Protein AF-A0A7S3NUQ8-F1 (afdb_monomer_lite)

pLDDT: mean 83.96, std 8.14, range [44.94, 92.38]

Structure (mmCIF, N/CA/C/O backbone):
data_AF-A0A7S3NUQ8-F1
#
_entry.id   AF-A0A7S3NUQ8-F1
#
loop_
_atom_site.group_PDB
_atom_site.id
_atom_site.type_symbol
_atom_site.label_atom_id
_atom_site.label_alt_id
_atom_site.label_comp_id
_atom_site.label_asym_id
_atom_site.label_entity_id
_atom_site.label_seq_id
_atom_site.pdbx_PDB_ins_code
_atom_site.Cartn_x
_atom_site.Cartn_y
_atom_site.Cartn_z
_atom_site.occupancy
_atom_site.B_iso_or_equiv
_atom_site.auth_seq_id
_atom_site.auth_comp_id
_atom_site.auth_asym_id
_atom_site.auth_atom_id
_atom_site.pdbx_PDB_model_num
ATOM 1 N N . ARG A 1 1 ? -15.714 16.550 18.773 1.00 61.06 1 ARG A N 1
ATOM 2 C CA . ARG A 1 1 ? -14.602 16.240 19.715 1.00 61.06 1 ARG A CA 1
ATOM 3 C C . ARG A 1 1 ? -14.903 16.534 21.194 1.00 61.06 1 ARG A C 1
ATOM 5 O O . ARG A 1 1 ? -14.432 15.776 22.022 1.00 61.06 1 ARG A O 1
ATOM 12 N N . PHE A 1 2 ? -15.706 17.543 21.561 1.00 73.44 2 PHE A N 1
ATOM 13 C CA . PHE A 1 2 ? -16.026 17.835 22.976 1.00 73.44 2 PHE A CA 1
ATOM 14 C C . PHE A 1 2 ? -16.655 16.650 23.744 1.00 73.44 2 PHE A C 1
ATOM 16 O O . PHE A 1 2 ? -16.190 16.295 24.823 1.00 73.44 2 PHE A O 1
ATOM 23 N N . MET A 1 3 ? -17.645 15.975 23.150 1.00 74.19 3 MET A N 1
ATOM 24 C CA . MET A 1 3 ? -18.313 14.799 23.733 1.00 74.19 3 MET A CA 1
ATOM 25 C C . MET A 1 3 ? -17.344 13.649 24.063 1.00 74.19 3 MET A C 1
ATOM 27 O O . MET A 1 3 ? -17.453 13.019 25.113 1.00 74.19 3 MET A O 1
ATOM 31 N N . TRP A 1 4 ? -16.346 13.433 23.205 1.00 75.31 4 TRP A N 1
ATOM 32 C CA . TRP A 1 4 ? -15.352 12.373 23.360 1.00 75.31 4 TRP A CA 1
ATOM 33 C C . TRP A 1 4 ? -14.462 12.612 24.581 1.00 75.31 4 TRP A C 1
ATOM 35 O O . TRP A 1 4 ? -14.198 11.695 25.357 1.00 75.31 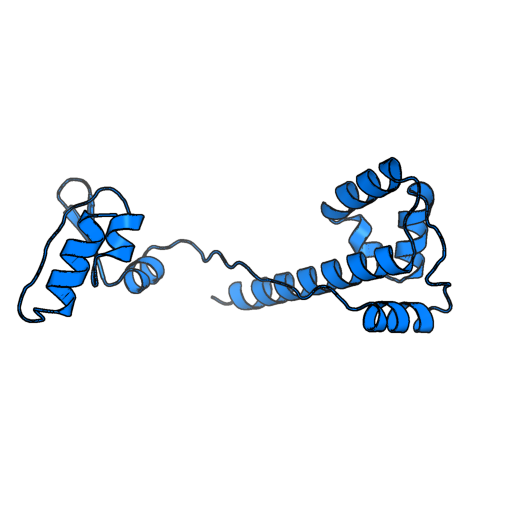4 TRP A O 1
ATOM 45 N N . THR A 1 5 ? -14.069 13.869 24.804 1.00 75.62 5 THR A N 1
ATOM 46 C CA . THR A 1 5 ? -13.286 14.275 25.975 1.00 75.62 5 THR A CA 1
ATOM 47 C C . THR A 1 5 ? -14.051 14.042 27.274 1.00 75.62 5 THR A C 1
ATOM 49 O O . THR A 1 5 ? -13.464 13.583 28.249 1.00 75.62 5 THR A O 1
ATOM 52 N N . ILE A 1 6 ? -15.358 14.319 27.305 1.00 77.88 6 ILE A N 1
ATOM 53 C CA . ILE A 1 6 ? -16.180 14.134 28.509 1.00 77.88 6 ILE A CA 1
ATOM 54 C C . ILE A 1 6 ? -16.345 12.648 28.843 1.00 77.88 6 ILE A C 1
ATOM 56 O O . ILE A 1 6 ? -16.122 12.256 29.988 1.00 77.88 6 ILE A O 1
ATOM 60 N N . ILE A 1 7 ? -16.668 11.810 27.856 1.00 76.44 7 ILE A N 1
ATOM 61 C CA . ILE A 1 7 ? -16.862 10.367 28.065 1.00 76.44 7 ILE A CA 1
ATOM 62 C C . ILE A 1 7 ? -15.547 9.699 28.472 1.00 76.44 7 ILE A C 1
ATOM 64 O O . ILE A 1 7 ? -15.522 8.962 29.457 1.00 76.44 7 ILE A O 1
ATOM 68 N N . SER A 1 8 ? -14.445 10.028 27.789 1.00 72.12 8 SER A N 1
ATOM 69 C CA . SER A 1 8 ? -13.114 9.524 28.140 1.00 72.12 8 SER A CA 1
ATOM 70 C C . SER A 1 8 ? -12.715 9.944 29.556 1.00 72.12 8 SER A C 1
ATOM 72 O O . SER A 1 8 ? -12.282 9.117 30.357 1.00 72.12 8 SER A O 1
ATOM 74 N N . ARG A 1 9 ? -12.952 11.206 29.936 1.00 72.38 9 ARG A N 1
ATOM 75 C CA . ARG A 1 9 ? -12.655 11.714 31.283 1.00 72.38 9 ARG A CA 1
ATOM 76 C C . ARG A 1 9 ? -13.491 11.026 32.368 1.00 72.38 9 ARG A C 1
ATOM 78 O O . ARG A 1 9 ? -12.967 10.747 33.443 1.00 72.38 9 ARG A O 1
ATOM 85 N N . ILE A 1 10 ? -14.763 10.723 32.106 1.00 72.69 10 ILE A N 1
ATOM 86 C CA . ILE A 1 10 ? -15.637 10.031 33.068 1.00 72.69 10 ILE A CA 1
ATOM 87 C C . ILE A 1 10 ? -15.253 8.552 33.190 1.00 72.69 10 ILE A C 1
ATOM 89 O O . ILE A 1 10 ? -15.172 8.052 34.313 1.00 72.69 10 ILE A O 1
ATOM 93 N N . SER A 1 11 ? -14.972 7.866 32.077 1.00 67.94 11 SER A N 1
ATOM 94 C CA . SER A 1 11 ? -14.622 6.439 32.102 1.00 67.94 11 SER A CA 1
ATOM 95 C C . SER A 1 11 ? -13.241 6.187 32.726 1.00 67.94 11 SER A C 1
ATOM 97 O O . SER A 1 11 ? -13.076 5.233 33.488 1.00 67.94 11 SER A O 1
ATOM 99 N N . THR A 1 12 ? -12.265 7.072 32.482 1.00 66.81 12 THR A N 1
ATOM 100 C CA . THR A 1 12 ? -10.886 6.927 32.985 1.00 66.81 12 THR A CA 1
ATOM 101 C C . THR A 1 12 ? -10.711 7.375 34.436 1.00 66.81 12 THR A C 1
ATOM 103 O O . THR A 1 12 ? -10.058 6.673 35.209 1.00 66.81 12 THR A O 1
ATOM 106 N N . LEU A 1 13 ? -11.308 8.504 34.845 1.00 62.41 13 LEU A N 1
ATOM 107 C CA . LEU A 1 13 ? -11.143 9.047 36.203 1.00 62.41 13 LEU A CA 1
ATOM 108 C C . LEU A 1 13 ? -12.090 8.407 37.221 1.00 62.41 13 LEU A C 1
ATOM 110 O O . LEU A 1 13 ? -11.768 8.330 38.406 1.00 62.41 13 LEU A O 1
ATOM 114 N N . ARG A 1 14 ? -13.272 7.953 36.787 1.00 59.88 14 ARG A N 1
ATOM 115 C CA . ARG A 1 14 ? -14.290 7.360 37.662 1.00 59.88 14 ARG A CA 1
ATOM 116 C C . ARG A 1 14 ? -14.646 5.960 37.176 1.00 59.88 14 ARG A C 1
ATOM 118 O O . ARG A 1 14 ? -15.778 5.721 36.764 1.00 59.88 14 ARG A O 1
ATOM 125 N N . LYS A 1 15 ? -13.714 5.010 37.338 1.00 65.44 15 LYS A N 1
ATOM 126 C CA . LYS A 1 15 ? -13.860 3.556 37.059 1.00 65.44 15 LYS A CA 1
ATOM 127 C C . LYS A 1 15 ? -15.033 2.838 37.780 1.00 65.44 15 LYS A C 1
ATOM 129 O O . LYS A 1 15 ? -15.065 1.617 37.838 1.00 65.44 15 LYS A O 1
ATOM 134 N N . LYS A 1 16 ? -15.983 3.573 38.367 1.00 73.44 16 LYS A N 1
ATOM 135 C CA . LYS A 1 16 ? -17.196 3.080 39.041 1.00 73.44 16 LYS A CA 1
ATOM 136 C C . LYS A 1 16 ? -18.498 3.430 38.299 1.00 73.44 16 LYS A C 1
ATOM 138 O O . LYS A 1 16 ? -19.568 3.176 38.836 1.00 73.44 16 LYS A O 1
ATOM 143 N N . SER A 1 17 ? -18.431 4.045 37.114 1.00 77.06 17 SER A N 1
ATOM 144 C CA . SER A 1 17 ? -19.620 4.463 36.350 1.00 77.06 17 SER A CA 1
ATOM 145 C C . SER A 1 17 ? -19.721 3.686 35.036 1.00 77.06 17 SER A C 1
ATOM 147 O O . SER A 1 17 ? -18.720 3.539 34.341 1.00 77.06 17 SER A O 1
ATOM 149 N N . THR A 1 18 ? -20.924 3.221 34.687 1.00 81.75 18 THR A N 1
ATOM 150 C CA . THR A 1 18 ? -21.222 2.621 33.374 1.00 81.75 18 THR A CA 1
ATOM 151 C C . THR A 1 18 ? -21.945 3.652 32.518 1.00 81.75 18 THR A C 1
ATOM 153 O O . THR A 1 18 ? -22.897 4.273 32.985 1.00 81.75 18 THR A O 1
ATOM 156 N N . ILE A 1 19 ? -21.489 3.848 31.282 1.00 84.44 19 ILE A N 1
ATOM 157 C CA . ILE A 1 19 ? -22.091 4.780 30.325 1.00 84.44 19 ILE A CA 1
ATOM 158 C C . ILE A 1 19 ? -22.684 3.953 29.192 1.00 84.44 19 ILE A C 1
ATOM 160 O O . ILE A 1 19 ? -21.988 3.135 28.597 1.00 84.44 19 ILE A O 1
ATOM 164 N N . ILE A 1 20 ? -23.963 4.177 28.903 1.00 88.19 20 ILE A N 1
ATOM 165 C CA . ILE A 1 20 ? -24.648 3.601 27.747 1.00 88.19 20 ILE A CA 1
ATOM 166 C C . ILE A 1 20 ? -24.962 4.755 26.807 1.00 88.19 20 ILE A C 1
ATOM 168 O O . ILE A 1 20 ? -25.521 5.767 27.228 1.00 88.19 20 ILE A O 1
ATOM 172 N N . LEU A 1 21 ? -24.589 4.597 25.544 1.00 89.25 21 LEU A N 1
ATOM 173 C CA . LEU A 1 21 ? -24.885 5.549 24.487 1.00 89.25 21 LEU A CA 1
ATOM 174 C C . LEU A 1 21 ? -25.440 4.805 23.278 1.00 89.25 21 LEU A C 1
ATOM 176 O O . LEU A 1 21 ? -25.120 3.640 23.049 1.00 89.25 21 LEU A O 1
ATOM 180 N N . THR A 1 22 ? -26.276 5.491 22.512 1.00 91.00 22 THR A N 1
ATOM 181 C CA . THR A 1 22 ? -26.795 5.014 21.232 1.00 91.00 22 THR A CA 1
ATOM 182 C C . THR A 1 22 ? -26.352 5.996 20.164 1.00 91.00 22 THR A C 1
ATOM 184 O O . THR A 1 22 ? -26.657 7.183 20.264 1.00 91.00 22 THR A O 1
ATOM 187 N N . THR A 1 23 ? -25.645 5.511 19.152 1.00 90.75 23 THR A N 1
ATOM 188 C CA . THR A 1 23 ? -25.230 6.305 17.992 1.00 90.75 23 THR A CA 1
ATOM 189 C C . THR A 1 23 ? -25.565 5.541 16.714 1.00 90.75 23 THR A C 1
ATOM 191 O O . THR A 1 23 ? -25.724 4.320 16.736 1.00 90.75 23 THR A O 1
ATOM 194 N N . HIS A 1 24 ? -25.712 6.275 15.614 1.00 90.81 24 HIS A N 1
ATOM 195 C CA . HIS A 1 24 ? -25.816 5.701 14.274 1.00 90.81 24 HIS A CA 1
ATOM 196 C C . HIS A 1 24 ? -24.453 5.644 13.563 1.00 90.81 24 HIS A C 1
ATOM 198 O O . HIS A 1 24 ? -24.353 5.009 12.518 1.00 90.81 24 HIS A O 1
ATOM 204 N N . SER A 1 25 ? -23.427 6.313 14.106 1.00 89.31 25 SER A N 1
ATOM 205 C CA . SER A 1 25 ? -22.071 6.317 13.554 1.00 89.31 25 SER A CA 1
ATOM 206 C C . SER A 1 25 ? -21.271 5.159 14.136 1.00 89.31 25 SER A C 1
ATOM 208 O O . SER A 1 25 ? -21.134 5.022 15.355 1.00 89.31 25 SER A O 1
ATOM 210 N N . MET A 1 26 ? -20.718 4.335 13.248 1.00 84.12 26 MET A N 1
ATOM 211 C CA . MET A 1 26 ? -19.856 3.226 13.644 1.00 84.12 26 MET A CA 1
ATOM 212 C C . MET A 1 26 ? -18.523 3.740 14.204 1.00 84.12 26 MET A C 1
ATOM 214 O O . MET A 1 26 ? -18.002 3.180 15.165 1.00 84.12 26 MET A O 1
ATOM 218 N N . GLU A 1 27 ? -18.021 4.852 13.666 1.00 85.81 27 GLU A N 1
ATOM 219 C CA . GLU A 1 27 ? -16.775 5.498 14.081 1.00 85.81 27 GLU A CA 1
ATOM 220 C C . GLU A 1 27 ? -16.862 6.007 15.528 1.00 85.81 27 GLU A C 1
ATOM 222 O O . GLU A 1 27 ? -15.927 5.845 16.313 1.00 85.81 27 GLU A O 1
ATOM 227 N N . GLU A 1 28 ? -18.000 6.595 15.915 1.00 85.06 28 GLU A N 1
ATOM 228 C CA . GLU A 1 28 ? -18.236 7.022 17.298 1.00 85.06 28 GLU A CA 1
ATOM 229 C C . GLU A 1 28 ? -18.353 5.838 18.263 1.00 85.06 28 GLU A C 1
ATOM 231 O O . GLU A 1 28 ? -17.805 5.889 19.368 1.00 85.06 28 GLU A O 1
ATOM 236 N N . ALA A 1 29 ? -19.053 4.775 17.854 1.00 87.56 29 ALA A N 1
ATOM 237 C CA . ALA A 1 29 ? -19.216 3.573 18.664 1.00 87.56 29 ALA A CA 1
ATOM 238 C C . ALA A 1 29 ? -17.876 2.858 18.888 1.00 87.56 29 ALA A C 1
ATOM 240 O O . ALA A 1 29 ? -17.582 2.443 20.008 1.00 87.56 29 ALA A O 1
ATOM 241 N N . GLU A 1 30 ? -17.052 2.738 17.846 1.00 86.31 30 GLU A N 1
ATOM 242 C CA . GLU A 1 30 ? -15.744 2.085 17.924 1.00 86.31 30 GLU A CA 1
ATOM 243 C C . GLU A 1 30 ? -14.770 2.832 18.832 1.00 86.31 30 GLU A C 1
ATOM 245 O O . GLU A 1 30 ? -14.019 2.208 19.580 1.00 86.31 30 GLU A O 1
ATOM 250 N N . ALA A 1 31 ? -14.802 4.159 18.824 1.00 85.62 31 ALA A N 1
ATOM 251 C CA . ALA A 1 31 ? -13.810 4.922 19.555 1.00 85.62 31 ALA A CA 1
ATOM 252 C C . ALA A 1 31 ? -14.168 5.230 21.017 1.00 85.62 31 ALA A C 1
ATOM 254 O O . ALA A 1 31 ? -13.275 5.499 21.823 1.00 85.62 31 ALA A O 1
ATOM 255 N N . LEU A 1 32 ? -15.458 5.241 21.374 1.00 83.88 32 LEU A N 1
ATOM 256 C CA . LEU A 1 32 ? -15.916 5.603 22.723 1.00 83.88 32 LEU A CA 1
ATOM 257 C C . LEU A 1 32 ? -16.336 4.405 23.576 1.00 83.88 32 LEU A C 1
ATOM 259 O O . LEU A 1 32 ? -16.334 4.512 24.807 1.00 83.88 32 LEU A O 1
ATOM 263 N N . CYS A 1 33 ? -16.714 3.284 22.961 1.00 84.75 33 CYS A N 1
ATOM 264 C CA . CYS A 1 33 ? -17.259 2.133 23.672 1.00 84.75 33 CYS A CA 1
ATOM 265 C C . CYS A 1 33 ? -16.232 1.003 23.815 1.00 84.75 33 CYS A C 1
ATOM 267 O O . CYS A 1 33 ? -15.510 0.663 22.887 1.00 84.75 33 CYS A O 1
ATOM 269 N N . THR A 1 34 ? -16.214 0.352 24.980 1.00 88.19 34 THR A N 1
ATOM 270 C CA . THR A 1 34 ? -15.421 -0.873 25.208 1.00 88.19 34 THR A CA 1
ATOM 271 C C . THR A 1 34 ? -16.109 -2.124 24.656 1.00 88.19 34 THR A C 1
ATOM 273 O O . THR A 1 34 ? -15.455 -3.086 24.253 1.00 88.19 34 THR A O 1
ATOM 276 N N . LYS A 1 35 ? -17.443 -2.110 24.647 1.00 89.75 35 LYS A N 1
ATOM 277 C CA . LYS A 1 35 ? -18.325 -3.094 24.022 1.00 89.75 35 LYS A CA 1
ATOM 278 C C . LYS A 1 35 ? -19.411 -2.333 23.270 1.00 89.75 35 LYS A C 1
ATOM 280 O O . LYS A 1 35 ? -19.925 -1.335 23.766 1.00 89.75 35 LYS A O 1
ATOM 285 N N . MET A 1 36 ? -19.771 -2.822 22.099 1.00 91.44 36 MET A N 1
ATOM 286 C CA . MET A 1 36 ? -20.816 -2.280 21.243 1.00 91.44 36 MET A CA 1
ATOM 287 C C . MET A 1 36 ? -21.837 -3.373 20.944 1.00 91.44 36 MET A C 1
ATOM 289 O O . MET A 1 36 ? -21.538 -4.565 21.020 1.00 91.44 36 MET A O 1
ATOM 293 N N . GLY A 1 37 ? -23.061 -2.968 20.629 1.00 91.56 37 GLY A N 1
ATOM 294 C CA . GLY A 1 37 ? -24.091 -3.881 20.160 1.00 91.56 37 GLY A CA 1
ATOM 295 C C . GLY A 1 37 ? -24.916 -3.237 19.063 1.00 91.56 37 GLY A C 1
ATOM 296 O O . GLY A 1 37 ? -25.248 -2.056 19.151 1.00 91.56 37 GLY A O 1
ATOM 297 N N . ILE A 1 38 ? -25.239 -4.011 18.029 1.00 90.75 38 ILE A N 1
ATOM 298 C CA . ILE A 1 38 ? -26.008 -3.529 16.880 1.00 90.75 38 ILE A CA 1
ATOM 299 C C . ILE A 1 38 ? -27.454 -3.985 17.038 1.00 90.75 38 ILE A C 1
ATOM 301 O O . ILE A 1 38 ? -27.739 -5.171 17.223 1.00 90.75 38 ILE A O 1
ATOM 305 N N . MET A 1 39 ? -28.383 -3.036 16.938 1.00 91.19 39 MET A N 1
ATOM 306 C CA . MET A 1 39 ? -29.820 -3.286 16.981 1.00 91.19 39 MET A CA 1
ATOM 307 C C . MET A 1 39 ? -30.456 -2.944 15.631 1.00 91.19 39 MET A C 1
ATOM 309 O O . MET A 1 39 ? -30.236 -1.867 15.091 1.00 91.19 39 MET A O 1
ATOM 313 N N . VAL A 1 40 ? -31.281 -3.849 15.095 1.00 90.88 40 VAL A N 1
ATOM 314 C CA . VAL A 1 40 ? -31.973 -3.676 13.808 1.00 90.88 40 VAL A CA 1
ATOM 315 C C . VAL A 1 40 ? -33.452 -4.009 13.977 1.00 90.88 40 VAL A C 1
ATOM 317 O O . VAL A 1 40 ? -33.798 -5.120 14.383 1.00 90.88 40 VAL A O 1
ATOM 320 N N . ARG A 1 41 ? -34.339 -3.057 13.647 1.00 92.38 41 ARG A N 1
ATOM 321 C CA . ARG A 1 41 ? -35.809 -3.196 13.767 1.00 92.38 41 ARG A CA 1
ATOM 322 C C . ARG A 1 41 ? -36.246 -3.698 15.155 1.00 92.38 41 ARG A C 1
ATOM 324 O O . ARG A 1 41 ? -36.993 -4.668 15.264 1.00 92.38 41 ARG A O 1
ATOM 331 N N . GLY A 1 42 ? -35.705 -3.086 16.210 1.00 91.44 42 GLY A N 1
ATOM 332 C CA . GLY A 1 42 ? -36.022 -3.426 17.604 1.00 91.44 42 GLY A CA 1
ATOM 333 C C . GLY A 1 42 ? -35.469 -4.769 18.091 1.00 91.44 42 GLY A C 1
ATOM 334 O O . GLY A 1 42 ? -35.798 -5.195 19.193 1.00 91.44 42 GLY A O 1
ATOM 335 N N . ARG A 1 43 ? -34.634 -5.453 17.296 1.00 91.50 43 ARG A N 1
ATOM 336 C CA . ARG A 1 43 ? -33.992 -6.716 17.681 1.00 91.50 43 ARG A CA 1
ATOM 337 C C . ARG A 1 43 ? -32.486 -6.554 17.781 1.00 91.50 43 ARG A C 1
ATOM 339 O O . ARG A 1 43 ? -31.852 -6.009 16.880 1.00 91.50 43 ARG A O 1
ATOM 346 N N . PHE A 1 44 ? -31.924 -7.061 18.869 1.00 89.00 44 PHE A N 1
ATOM 347 C CA . PHE A 1 44 ? -30.489 -7.069 19.110 1.00 89.00 44 PHE A CA 1
ATOM 348 C C . PHE A 1 44 ? -29.822 -8.141 18.243 1.00 89.00 44 PHE A C 1
ATOM 350 O O . PHE A 1 44 ? -30.228 -9.302 18.277 1.00 89.00 44 PHE A O 1
ATOM 357 N N . LYS A 1 45 ? -28.868 -7.742 17.399 1.00 88.38 45 LYS A N 1
ATOM 358 C CA . LYS A 1 45 ? -28.257 -8.607 16.381 1.00 88.38 45 LYS A CA 1
ATOM 359 C C . LYS A 1 45 ? -26.882 -9.114 16.784 1.00 88.38 45 LYS A C 1
ATOM 361 O O . LYS A 1 45 ? -26.607 -10.294 16.599 1.00 88.38 45 LYS A O 1
ATOM 366 N N . CYS A 1 46 ? -26.044 -8.254 17.345 1.00 87.62 46 CYS A N 1
ATOM 367 C CA . CYS A 1 46 ? -24.714 -8.631 17.806 1.00 87.62 46 CYS A CA 1
ATOM 368 C C . CYS A 1 46 ? -24.298 -7.791 19.013 1.00 87.62 46 CYS A C 1
ATOM 370 O O . CYS A 1 46 ? -24.833 -6.704 19.232 1.00 87.62 46 CYS A O 1
ATOM 372 N N . PHE A 1 47 ? -23.355 -8.321 19.791 1.00 90.31 47 PHE A N 1
ATOM 373 C CA . PHE A 1 47 ? -22.735 -7.647 20.926 1.00 90.31 47 PHE A CA 1
ATOM 374 C C . PHE A 1 47 ? -21.343 -8.193 21.168 1.00 90.31 47 PHE A C 1
ATOM 376 O O . PHE A 1 47 ? -21.138 -9.407 21.125 1.00 90.31 47 PHE A O 1
ATOM 383 N N . GLY A 1 48 ? -20.410 -7.293 21.431 1.00 90.38 48 GLY A N 1
ATOM 384 C CA . GLY A 1 48 ? -19.015 -7.637 21.638 1.00 90.38 48 GLY A CA 1
ATOM 385 C C . GLY A 1 48 ? -18.115 -6.412 21.591 1.00 90.38 48 GLY A C 1
ATOM 386 O O . GLY A 1 48 ? -18.588 -5.280 21.506 1.00 90.38 48 GLY A O 1
ATOM 387 N N . SER A 1 49 ? -16.806 -6.620 21.684 1.00 89.31 49 SER A N 1
ATOM 388 C CA . SER A 1 49 ? -15.837 -5.596 21.289 1.00 89.31 49 SER A CA 1
ATOM 389 C C . SER A 1 49 ? -15.938 -5.352 19.782 1.00 89.31 49 SER A C 1
ATOM 391 O O . SER A 1 49 ? -16.501 -6.171 19.052 1.00 89.31 49 SER A O 1
ATOM 393 N N . SER A 1 50 ? -15.374 -4.241 19.304 1.00 86.00 50 SER A N 1
ATOM 394 C CA . SER A 1 50 ? -15.266 -3.986 17.862 1.00 86.00 50 SER A CA 1
ATOM 395 C C . SER A 1 50 ? -14.634 -5.177 17.133 1.00 86.00 50 SER A C 1
ATOM 397 O O . SER A 1 50 ? -15.172 -5.618 16.123 1.00 86.00 50 SER A O 1
ATOM 399 N N . GLN A 1 51 ? -13.576 -5.761 17.705 1.00 84.12 51 GLN A N 1
ATOM 400 C CA . GLN A 1 51 ? -12.910 -6.946 17.165 1.00 84.12 51 GLN A CA 1
ATOM 401 C C . GLN A 1 51 ? -13.827 -8.178 17.120 1.00 84.12 51 GLN A C 1
ATOM 403 O O . GLN A 1 51 ? -13.990 -8.762 16.061 1.00 84.12 51 GLN A O 1
ATOM 408 N N . GLU A 1 52 ? -14.511 -8.531 18.216 1.00 85.06 52 GLU A N 1
ATOM 409 C CA . GLU A 1 52 ? -15.406 -9.706 18.252 1.00 85.06 52 GLU A CA 1
ATOM 410 C C . GLU A 1 52 ? -16.553 -9.607 17.234 1.00 85.06 52 GLU A C 1
ATOM 412 O O . GLU A 1 52 ? -17.041 -10.624 16.740 1.00 85.06 52 GLU A O 1
ATOM 417 N N . ILE A 1 53 ? -17.027 -8.390 16.952 1.00 86.81 53 ILE A N 1
ATOM 418 C CA . ILE A 1 53 ? -18.058 -8.160 15.937 1.00 86.81 53 ILE A CA 1
ATOM 419 C C . ILE A 1 53 ? -17.458 -8.245 14.534 1.00 86.81 53 ILE A C 1
ATOM 421 O O . ILE A 1 53 ? -18.069 -8.881 13.679 1.00 86.81 53 ILE A O 1
ATOM 425 N N . LYS A 1 54 ? -16.278 -7.657 14.301 1.00 84.50 54 LYS A N 1
ATOM 426 C CA . LYS A 1 54 ? -15.553 -7.749 13.023 1.00 84.50 54 LYS A CA 1
ATOM 427 C C . LYS A 1 54 ? -15.191 -9.200 12.688 1.00 84.50 54 LYS A C 1
ATOM 429 O O . LYS A 1 54 ? -15.433 -9.620 11.570 1.00 84.50 54 LYS A O 1
ATOM 434 N N . ASP A 1 55 ? -14.760 -9.996 13.659 1.00 82.25 55 ASP A N 1
ATOM 435 C CA . ASP A 1 55 ? -14.421 -11.407 13.438 1.00 82.25 55 ASP A CA 1
ATOM 436 C C . ASP A 1 55 ? -15.659 -12.273 13.137 1.00 82.25 55 ASP A C 1
ATOM 438 O O . ASP A 1 55 ? -15.583 -13.244 12.393 1.00 82.25 55 ASP A O 1
ATOM 442 N N . LYS A 1 56 ? -16.825 -11.943 13.715 1.00 81.81 56 LYS A N 1
ATOM 443 C CA . LYS A 1 56 ? -18.067 -12.720 13.522 1.00 81.81 56 LYS A CA 1
ATOM 444 C C . LYS A 1 56 ? -18.902 -12.285 12.320 1.00 81.81 56 LYS A C 1
ATOM 446 O O . LYS A 1 56 ? -19.661 -13.094 11.793 1.00 81.81 56 LYS A O 1
ATOM 451 N N . PHE A 1 57 ? -18.857 -11.004 11.967 1.00 82.00 57 PHE A 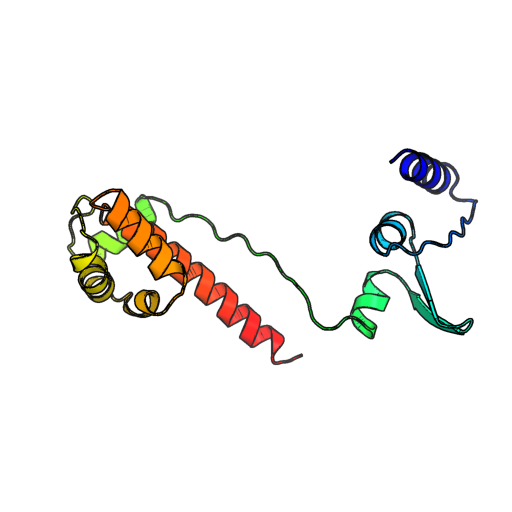N 1
ATOM 452 C CA . PHE A 1 57 ? -19.765 -10.391 10.991 1.00 82.00 57 PHE A CA 1
ATOM 453 C C . PHE A 1 57 ? -19.054 -9.531 9.942 1.00 82.00 57 PHE A C 1
ATOM 455 O O . PHE A 1 57 ? -19.707 -9.088 8.999 1.00 82.00 57 PHE A O 1
ATOM 462 N N . GLY A 1 58 ? -17.761 -9.250 10.107 1.00 76.88 58 GLY A N 1
ATOM 463 C CA . GLY A 1 58 ? -16.961 -8.548 9.111 1.00 76.88 58 GLY A CA 1
ATOM 464 C C . GLY A 1 58 ? -16.682 -9.449 7.914 1.00 76.88 58 GLY A C 1
ATOM 465 O O . GLY A 1 58 ? -16.442 -10.646 8.054 1.00 76.88 58 GLY A O 1
ATOM 466 N N . THR A 1 59 ? -16.740 -8.870 6.721 1.00 73.00 59 THR A N 1
ATOM 467 C CA . THR A 1 59 ? -16.424 -9.557 5.468 1.00 73.00 59 THR A CA 1
ATOM 468 C C . THR A 1 59 ? -15.092 -9.034 4.948 1.00 73.00 59 THR A C 1
ATOM 470 O O . THR A 1 59 ? -15.058 -8.012 4.266 1.00 73.00 59 THR A O 1
ATOM 473 N N . GLY A 1 60 ? -14.013 -9.740 5.290 1.00 72.25 60 GLY A N 1
ATOM 474 C CA . GLY A 1 60 ? -12.650 -9.425 4.863 1.00 72.25 60 GLY A CA 1
ATOM 475 C C . GLY A 1 60 ? -11.919 -8.419 5.756 1.00 72.25 60 GLY A C 1
ATOM 476 O O . GLY A 1 60 ? -12.507 -7.764 6.617 1.00 72.25 60 GLY A O 1
ATOM 477 N N . TYR A 1 61 ? -10.611 -8.316 5.529 1.00 74.38 61 TYR A N 1
ATOM 478 C CA . TYR A 1 61 ? -9.727 -7.350 6.173 1.00 74.38 61 TYR A CA 1
ATOM 479 C C . TYR A 1 61 ? -9.135 -6.431 5.107 1.00 74.38 61 TYR A C 1
ATOM 481 O O . TYR A 1 61 ? -8.727 -6.890 4.041 1.00 74.38 61 TYR A O 1
ATOM 489 N N . GLU A 1 62 ? -9.078 -5.137 5.406 1.00 77.44 62 GLU A N 1
ATOM 490 C CA . GLU A 1 62 ? -8.324 -4.165 4.619 1.00 77.44 62 GLU A CA 1
ATOM 491 C C . GLU A 1 62 ? -6.985 -3.927 5.318 1.00 77.44 62 GLU A C 1
ATOM 493 O O . GLU A 1 62 ? -6.946 -3.637 6.516 1.00 77.44 62 GLU A O 1
ATOM 498 N N . VAL A 1 63 ? -5.886 -4.099 4.584 1.00 79.00 63 VAL A N 1
ATOM 499 C CA . VAL A 1 63 ? -4.528 -3.948 5.110 1.00 79.00 63 VAL A CA 1
ATOM 500 C C . VAL A 1 63 ? -3.785 -2.940 4.246 1.00 79.00 63 VAL A C 1
ATOM 502 O O . VAL A 1 63 ? -3.631 -3.140 3.044 1.00 79.00 63 VAL A O 1
ATOM 505 N N . GLU A 1 64 ? -3.299 -1.871 4.872 1.00 84.50 64 GLU A N 1
ATOM 506 C CA . GLU A 1 64 ? -2.384 -0.919 4.246 1.00 84.50 64 GLU A CA 1
ATOM 507 C C . GLU A 1 64 ? -0.944 -1.328 4.579 1.00 84.50 64 GLU A C 1
ATOM 509 O O . GLU A 1 64 ? -0.562 -1.396 5.751 1.00 84.50 64 GLU A O 1
ATOM 514 N N . VAL A 1 65 ? -0.134 -1.601 3.554 1.00 84.69 65 VAL A N 1
ATOM 515 C CA . VAL A 1 65 ? 1.284 -1.948 3.713 1.00 84.69 65 VAL A CA 1
ATOM 516 C C . VAL A 1 65 ? 2.147 -0.873 3.075 1.00 84.69 65 VAL A C 1
ATOM 518 O O . VAL A 1 65 ? 1.905 -0.453 1.947 1.00 84.69 65 VAL A O 1
ATOM 521 N N . LYS A 1 66 ? 3.183 -0.441 3.798 1.00 86.12 66 LYS A N 1
ATOM 522 C CA . LYS A 1 66 ? 4.179 0.507 3.294 1.00 86.12 66 LYS A CA 1
ATOM 523 C C . LYS A 1 66 ? 5.443 -0.243 2.918 1.00 86.12 66 LYS A C 1
ATOM 525 O O . LYS A 1 66 ? 6.096 -0.825 3.782 1.00 86.12 66 LYS A O 1
ATOM 530 N N . VAL A 1 67 ? 5.780 -0.205 1.636 1.00 87.44 67 VAL A N 1
ATOM 531 C CA . VAL A 1 67 ? 7.035 -0.746 1.114 1.00 87.44 67 VAL A CA 1
ATOM 532 C C . VAL A 1 67 ? 8.094 0.352 1.169 1.00 87.44 67 VAL A C 1
ATOM 534 O O . VAL A 1 67 ? 7.809 1.524 0.916 1.00 87.44 67 VAL A O 1
ATOM 537 N N . LYS A 1 68 ? 9.312 -0.011 1.571 1.00 89.38 68 LYS A N 1
ATOM 538 C CA . LYS A 1 68 ? 10.441 0.920 1.633 1.00 89.38 68 LYS A CA 1
ATOM 539 C C . LYS A 1 68 ? 10.865 1.280 0.206 1.00 89.38 68 LYS A C 1
ATOM 541 O O . LYS A 1 68 ? 11.032 0.386 -0.616 1.00 89.38 68 LYS A O 1
ATOM 546 N N . TRP A 1 69 ? 11.081 2.569 -0.058 1.00 88.69 69 TRP A N 1
ATOM 547 C CA . TRP A 1 69 ? 11.684 3.000 -1.319 1.00 88.69 69 TRP A CA 1
ATOM 548 C C . TRP A 1 69 ? 13.127 2.475 -1.413 1.00 88.69 69 TRP A C 1
ATOM 550 O O . TRP A 1 69 ? 13.881 2.661 -0.446 1.00 88.69 69 TRP A O 1
ATOM 560 N N . PRO A 1 70 ? 13.512 1.813 -2.517 1.00 89.44 70 PRO A N 1
ATOM 561 C CA . PRO A 1 70 ? 14.848 1.253 -2.662 1.00 89.44 70 PRO A CA 1
ATOM 562 C C . PRO A 1 70 ? 15.906 2.356 -2.695 1.00 89.44 70 PRO A C 1
ATOM 564 O O . PRO A 1 70 ? 15.692 3.429 -3.261 1.00 89.44 70 PRO A O 1
ATOM 567 N N . THR A 1 71 ? 17.052 2.112 -2.063 1.00 91.06 71 THR A N 1
ATOM 568 C CA . THR A 1 71 ? 18.159 3.080 -2.066 1.00 91.06 71 THR A CA 1
ATOM 569 C C . THR A 1 71 ? 18.896 3.071 -3.403 1.00 91.06 71 THR A C 1
ATOM 571 O O . THR A 1 71 ? 18.878 2.082 -4.137 1.00 91.06 71 THR A O 1
ATOM 574 N N . ASP A 1 72 ? 19.598 4.163 -3.717 1.00 88.31 72 ASP A N 1
ATOM 575 C CA . ASP A 1 72 ? 20.471 4.237 -4.896 1.00 88.31 72 ASP A CA 1
ATOM 576 C C . ASP A 1 72 ? 21.473 3.075 -4.918 1.00 88.31 72 ASP A C 1
ATOM 578 O O . ASP A 1 72 ? 21.729 2.505 -5.968 1.00 88.31 72 ASP A O 1
ATOM 582 N N . GLU A 1 73 ? 22.002 2.666 -3.760 1.00 87.88 73 GLU A N 1
ATOM 583 C CA . GLU A 1 73 ? 22.928 1.533 -3.651 1.00 87.88 73 GLU A CA 1
ATOM 584 C C . GLU A 1 73 ? 22.293 0.200 -4.075 1.00 87.88 73 GLU A C 1
ATOM 586 O O . GLU A 1 73 ? 22.930 -0.583 -4.779 1.00 87.88 73 GLU A O 1
ATOM 591 N N . GLU A 1 74 ? 21.044 -0.054 -3.674 1.00 87.19 74 GLU A N 1
ATOM 592 C CA . GLU A 1 74 ? 20.296 -1.264 -4.037 1.00 87.19 74 GLU A CA 1
ATOM 593 C C . GLU A 1 74 ? 20.039 -1.299 -5.553 1.00 87.19 74 GLU A C 1
ATOM 595 O O . GLU A 1 74 ? 20.327 -2.302 -6.209 1.00 87.19 74 GLU A O 1
ATOM 600 N N . ALA A 1 75 ? 19.602 -0.175 -6.128 1.00 87.06 75 ALA A N 1
ATOM 601 C CA . ALA A 1 75 ? 19.388 -0.048 -7.568 1.00 87.06 75 ALA A CA 1
ATOM 602 C C . ALA A 1 75 ? 20.700 -0.135 -8.370 1.00 87.06 75 ALA A C 1
ATOM 604 O O . ALA A 1 75 ? 20.759 -0.819 -9.390 1.00 87.06 75 ALA A O 1
ATOM 605 N N . LEU A 1 76 ? 21.781 0.490 -7.893 1.00 87.25 76 LEU A N 1
ATOM 606 C CA . LEU A 1 76 ? 23.102 0.428 -8.524 1.00 87.25 76 LEU A CA 1
ATOM 607 C C . LEU A 1 76 ? 23.679 -0.984 -8.506 1.00 87.25 76 LEU A C 1
ATOM 609 O O . LEU A 1 76 ? 24.302 -1.388 -9.483 1.00 87.25 76 LEU A O 1
ATOM 613 N N . ASN A 1 77 ? 23.500 -1.734 -7.418 1.00 87.50 77 ASN A N 1
ATOM 614 C CA . ASN A 1 77 ? 23.942 -3.125 -7.359 1.00 87.50 77 ASN A CA 1
ATOM 615 C C . ASN A 1 77 ? 23.182 -3.984 -8.374 1.00 87.50 77 ASN A C 1
ATOM 617 O O . ASN A 1 77 ? 23.811 -4.778 -9.067 1.00 87.50 77 ASN A O 1
ATOM 621 N N . TYR A 1 78 ? 21.873 -3.763 -8.525 1.00 84.94 78 TYR A N 1
ATOM 622 C CA . TYR A 1 78 ? 21.061 -4.465 -9.520 1.00 84.94 78 TYR A CA 1
ATOM 623 C C . TYR A 1 78 ? 21.492 -4.143 -10.962 1.00 84.94 78 TYR A C 1
ATOM 625 O O . TYR A 1 78 ? 21.635 -5.037 -11.790 1.00 84.94 78 TYR A O 1
ATOM 633 N N . ILE A 1 79 ? 21.762 -2.867 -11.257 1.00 85.62 79 ILE A N 1
ATOM 634 C CA . ILE A 1 79 ? 22.211 -2.407 -12.582 1.00 85.62 79 ILE A CA 1
ATOM 635 C C . ILE A 1 79 ? 23.621 -2.914 -12.914 1.00 85.62 79 ILE A C 1
ATOM 637 O O . ILE A 1 79 ? 23.871 -3.341 -14.042 1.00 85.62 79 ILE A O 1
ATOM 641 N N . LYS A 1 80 ? 24.543 -2.892 -11.941 1.00 82.75 80 LYS A N 1
ATOM 642 C CA . LYS A 1 80 ? 25.920 -3.390 -12.112 1.00 82.75 80 LYS A CA 1
ATOM 643 C C . LYS A 1 80 ? 25.949 -4.861 -12.504 1.00 82.75 80 LYS A C 1
ATOM 645 O O . LYS A 1 80 ? 26.757 -5.234 -13.348 1.00 82.75 80 LYS A O 1
ATOM 650 N N . ASP A 1 81 ? 25.055 -5.664 -11.933 1.00 79.06 81 ASP A N 1
ATOM 651 C CA . ASP A 1 81 ? 24.928 -7.090 -12.250 1.00 79.06 81 ASP A CA 1
ATOM 652 C C . ASP A 1 81 ? 24.484 -7.339 -13.706 1.00 79.06 81 ASP A C 1
ATOM 654 O O . ASP A 1 81 ? 24.650 -8.436 -14.237 1.00 79.06 81 ASP A O 1
ATOM 658 N N . LYS A 1 82 ? 23.944 -6.311 -14.375 1.00 78.44 82 LYS A N 1
ATOM 659 C CA . LYS A 1 82 ? 23.435 -6.353 -15.752 1.00 78.44 82 LYS A CA 1
ATOM 660 C C . LYS A 1 82 ? 24.285 -5.557 -16.756 1.00 78.44 82 LYS A C 1
ATOM 662 O O . LYS A 1 82 ? 23.845 -5.371 -17.887 1.00 78.44 82 LYS A O 1
ATOM 667 N N . GLU A 1 83 ? 25.478 -5.098 -16.363 1.00 75.44 83 GLU A N 1
ATOM 668 C CA . GLU A 1 83 ? 26.420 -4.329 -17.205 1.00 75.44 83 GLU A CA 1
ATOM 669 C C . GLU A 1 83 ? 25.805 -3.094 -17.907 1.00 75.44 83 GLU A C 1
ATOM 671 O O . GLU A 1 83 ? 26.204 -2.738 -19.017 1.00 75.44 83 GLU A O 1
ATOM 676 N N . ALA A 1 84 ? 24.840 -2.417 -17.277 1.00 78.06 84 ALA A N 1
ATOM 677 C CA . ALA A 1 84 ? 24.197 -1.225 -17.840 1.00 78.06 84 ALA A CA 1
ATOM 678 C C . ALA A 1 84 ? 24.682 0.080 -17.174 1.00 78.06 84 ALA A C 1
ATOM 680 O O . ALA A 1 84 ? 25.151 0.067 -16.034 1.00 78.06 84 ALA A O 1
ATOM 681 N N . ASP A 1 85 ? 24.591 1.213 -17.885 1.00 82.69 85 ASP A N 1
ATOM 682 C CA . ASP A 1 85 ? 24.984 2.529 -17.358 1.00 82.69 85 ASP A CA 1
ATOM 683 C C . ASP A 1 85 ? 23.835 3.139 -16.531 1.00 82.69 85 ASP A C 1
ATOM 685 O O . ASP A 1 85 ? 22.777 3.437 -17.087 1.00 82.69 85 ASP A O 1
ATOM 689 N N . PRO A 1 86 ? 24.009 3.374 -15.215 1.00 80.50 86 PRO A N 1
ATOM 690 C CA . PRO A 1 86 ? 22.956 3.924 -14.361 1.00 80.50 86 PRO A CA 1
ATOM 691 C C . PRO A 1 86 ? 22.433 5.299 -14.792 1.00 80.50 86 PRO A C 1
ATOM 693 O O . PRO A 1 86 ? 21.302 5.649 -14.454 1.00 80.50 86 PRO A O 1
ATOM 696 N N . ASN A 1 87 ? 23.245 6.082 -15.507 1.00 85.25 87 ASN A N 1
ATOM 697 C CA . ASN A 1 87 ? 22.876 7.421 -15.967 1.00 85.25 87 ASN A CA 1
ATOM 698 C C . ASN A 1 87 ? 22.353 7.431 -17.410 1.00 85.25 87 ASN A C 1
ATOM 700 O O . ASN A 1 87 ? 22.159 8.507 -17.972 1.00 85.25 87 ASN A O 1
ATOM 704 N N . GLU A 1 88 ? 22.137 6.262 -18.018 1.00 86.69 88 GLU A N 1
ATOM 705 C CA . GLU A 1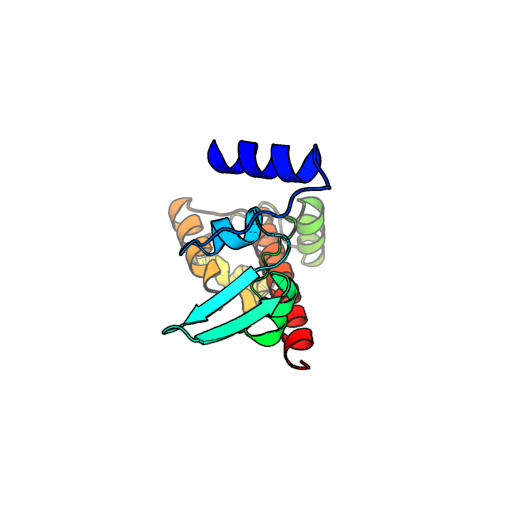 88 ? 21.525 6.168 -19.340 1.00 86.69 88 GLU A CA 1
ATOM 706 C C . GLU A 1 88 ? 20.122 6.786 -19.305 1.00 86.69 88 GLU A C 1
ATOM 708 O O . GLU A 1 88 ? 19.284 6.420 -18.477 1.00 86.69 88 GLU A O 1
ATOM 713 N N . GLU A 1 89 ? 19.874 7.747 -20.193 1.00 89.12 89 GLU A N 1
ATOM 714 C CA . GLU A 1 89 ? 18.559 8.357 -20.354 1.00 89.12 89 GLU A CA 1
ATOM 715 C C . GLU A 1 89 ? 17.682 7.492 -21.257 1.00 89.12 89 GLU A C 1
ATOM 717 O O . GLU A 1 89 ? 18.014 7.214 -22.411 1.00 89.12 89 GLU A O 1
ATOM 722 N N . ILE A 1 90 ? 16.535 7.086 -20.725 1.00 88.94 90 ILE A N 1
ATOM 723 C CA . ILE A 1 90 ? 15.583 6.195 -21.375 1.00 88.94 90 ILE A CA 1
ATOM 724 C C . ILE A 1 90 ? 14.359 7.011 -21.763 1.00 88.94 90 ILE A C 1
ATOM 726 O O . ILE A 1 90 ? 13.723 7.654 -20.927 1.00 88.94 90 ILE A O 1
ATOM 730 N N . THR A 1 91 ? 14.012 6.968 -23.045 1.00 91.19 91 THR A N 1
ATOM 731 C CA . THR A 1 91 ? 12.773 7.565 -23.559 1.00 91.19 91 THR A CA 1
ATOM 732 C C . THR A 1 91 ? 11.588 6.614 -23.383 1.00 91.19 91 THR A C 1
ATOM 734 O O . THR A 1 91 ? 11.760 5.405 -23.215 1.00 91.19 91 THR A O 1
ATOM 737 N N . ALA A 1 92 ? 10.361 7.133 -23.479 1.00 88.38 92 ALA A N 1
ATOM 738 C CA . ALA A 1 92 ? 9.148 6.319 -23.344 1.00 88.38 92 ALA A CA 1
ATOM 739 C C . ALA A 1 92 ? 9.092 5.139 -24.338 1.00 88.38 92 ALA A C 1
ATOM 741 O O . ALA A 1 92 ? 8.646 4.054 -23.980 1.00 88.38 92 ALA A O 1
ATOM 742 N N . GLU A 1 93 ? 9.612 5.312 -25.558 1.00 87.38 93 GLU A N 1
ATOM 743 C CA . GLU A 1 93 ? 9.670 4.249 -26.576 1.00 87.38 93 GLU A CA 1
ATOM 744 C C . GLU A 1 93 ? 10.653 3.127 -26.204 1.00 87.38 93 GLU A C 1
ATOM 746 O O . GLU A 1 93 ? 10.479 1.971 -26.588 1.00 87.38 93 GLU A O 1
ATOM 751 N N . GLN A 1 94 ? 11.697 3.460 -25.445 1.00 87.75 94 GLN A N 1
ATOM 752 C CA . GLN A 1 94 ? 12.729 2.520 -25.018 1.00 87.75 94 GLN A CA 1
ATOM 753 C C . GLN A 1 94 ? 12.385 1.837 -23.691 1.00 87.75 94 GLN A C 1
ATOM 755 O O . GLN A 1 94 ? 12.980 0.803 -23.386 1.00 87.75 94 GLN A O 1
ATOM 760 N N . LEU A 1 95 ? 11.412 2.358 -22.939 1.00 87.50 95 LEU A N 1
ATOM 761 C CA . LEU A 1 95 ? 11.045 1.915 -21.593 1.00 87.50 95 LEU A CA 1
ATOM 762 C C . LEU A 1 95 ? 10.761 0.406 -21.524 1.00 87.50 95 LEU A C 1
ATOM 764 O O . LEU A 1 95 ? 11.372 -0.308 -20.728 1.00 87.50 95 LEU A O 1
ATOM 768 N N . GLU A 1 96 ? 9.918 -0.108 -22.422 1.00 88.56 96 GLU A N 1
ATOM 769 C CA . GLU A 1 96 ? 9.613 -1.543 -22.494 1.00 88.56 96 GLU A CA 1
ATOM 770 C C . GLU A 1 96 ? 10.846 -2.385 -22.836 1.00 88.56 96 GLU A C 1
ATOM 772 O O . GLU A 1 96 ? 11.057 -3.466 -22.279 1.00 88.56 96 GLU A O 1
ATOM 777 N N . SER A 1 97 ? 11.672 -1.900 -23.767 1.00 87.69 97 SER A N 1
ATOM 778 C CA . SER A 1 97 ? 12.880 -2.608 -24.191 1.00 87.69 97 SER A CA 1
ATOM 779 C C . SER A 1 97 ? 13.897 -2.698 -23.053 1.00 87.69 97 SER A C 1
ATOM 781 O O . SER A 1 97 ? 14.538 -3.734 -22.880 1.00 87.69 97 SER A O 1
ATOM 783 N N . THR A 1 98 ? 13.994 -1.649 -22.237 1.00 86.94 98 THR A N 1
ATOM 784 C CA . THR A 1 98 ? 14.903 -1.585 -21.098 1.00 86.94 98 THR A CA 1
ATOM 785 C C . THR A 1 98 ? 14.402 -2.442 -19.939 1.00 86.94 98 THR A C 1
ATOM 787 O O . THR A 1 98 ? 15.178 -3.231 -19.409 1.00 86.94 98 THR A O 1
ATOM 790 N N . LEU A 1 99 ? 13.101 -2.431 -19.628 1.00 87.44 99 LEU A N 1
ATOM 791 C CA . LEU A 1 99 ? 12.524 -3.347 -18.633 1.00 87.44 99 LEU A CA 1
ATOM 792 C C . LEU A 1 99 ? 12.727 -4.824 -19.003 1.00 87.44 99 LEU A C 1
ATOM 794 O O . LEU A 1 99 ? 13.000 -5.643 -18.128 1.00 87.44 99 LEU A O 1
ATOM 798 N N . ARG A 1 100 ? 12.667 -5.174 -20.296 1.00 87.50 100 ARG A N 1
ATOM 799 C CA . ARG A 1 100 ? 13.000 -6.530 -20.770 1.00 87.50 100 ARG A CA 1
ATOM 800 C C . ARG A 1 100 ? 14.475 -6.879 -20.572 1.00 87.50 100 ARG A C 1
ATOM 802 O O . ARG A 1 100 ? 14.772 -8.006 -20.192 1.00 87.50 100 ARG A O 1
ATOM 809 N N . LYS A 1 101 ? 15.398 -5.940 -20.814 1.00 85.88 101 LYS A N 1
ATOM 810 C CA . LYS A 1 101 ? 16.841 -6.152 -20.575 1.00 85.88 101 LYS A CA 1
ATOM 811 C C . LYS A 1 101 ? 17.150 -6.389 -19.094 1.00 85.88 101 LYS A C 1
ATOM 813 O O . LYS A 1 101 ? 18.016 -7.192 -18.775 1.00 85.88 101 LYS A O 1
ATOM 818 N N . ILE A 1 102 ? 16.418 -5.714 -18.212 1.00 84.75 102 ILE A N 1
ATOM 819 C CA . ILE A 1 102 ? 16.555 -5.806 -16.751 1.00 84.75 102 ILE A CA 1
ATOM 820 C C . ILE A 1 102 ? 15.809 -7.046 -16.204 1.00 84.75 102 ILE A C 1
ATOM 822 O O . ILE A 1 102 ? 15.784 -7.275 -15.005 1.00 84.75 102 ILE A O 1
ATOM 826 N N . GLU A 1 103 ? 15.235 -7.888 -17.077 1.00 84.81 103 GLU A N 1
ATOM 827 C CA . GLU A 1 103 ? 14.446 -9.087 -16.730 1.00 84.81 103 GLU A CA 1
ATOM 828 C C . GLU A 1 103 ? 13.161 -8.791 -15.933 1.00 84.81 103 GLU A C 1
ATOM 830 O O . GLU A 1 103 ? 12.550 -9.680 -15.340 1.00 84.81 103 GLU A O 1
ATOM 835 N N . MET A 1 104 ? 12.685 -7.547 -15.991 1.00 83.69 104 MET A N 1
ATOM 836 C CA . MET A 1 104 ? 11.497 -7.052 -15.294 1.00 83.69 104 MET A CA 1
ATOM 837 C C . MET A 1 104 ? 10.308 -6.850 -16.246 1.00 83.69 104 MET A C 1
ATOM 839 O O . MET A 1 104 ? 9.454 -5.992 -16.029 1.00 83.69 104 MET A O 1
ATOM 843 N N . GLN A 1 105 ? 10.196 -7.665 -17.305 1.00 84.44 105 GLN A N 1
ATOM 844 C CA . GLN A 1 105 ? 9.119 -7.537 -18.304 1.00 84.44 105 GLN A CA 1
ATOM 845 C C . GLN A 1 105 ? 7.696 -7.620 -17.731 1.00 84.44 105 GLN A C 1
ATOM 847 O O . GLN A 1 105 ? 6.759 -7.129 -18.352 1.00 84.44 105 GLN A O 1
ATOM 852 N N . ARG A 1 106 ? 7.520 -8.225 -16.550 1.00 84.25 106 ARG A N 1
ATOM 853 C CA . ARG A 1 106 ? 6.211 -8.343 -15.888 1.00 84.25 106 ARG A CA 1
ATOM 854 C C . ARG A 1 106 ? 5.627 -6.989 -15.487 1.00 84.25 106 ARG A C 1
ATOM 856 O O . ARG A 1 106 ? 4.412 -6.855 -15.429 1.00 84.25 106 ARG A O 1
ATOM 863 N N . LEU A 1 107 ? 6.475 -5.988 -15.253 1.00 86.00 107 LEU A N 1
ATOM 864 C CA . LEU A 1 107 ? 6.030 -4.645 -14.890 1.00 86.00 107 LEU A CA 1
ATOM 865 C C . LEU A 1 107 ? 5.323 -3.925 -16.044 1.00 86.00 107 LEU A C 1
ATOM 867 O O . LEU A 1 107 ? 4.597 -2.979 -15.798 1.00 86.00 107 LEU A O 1
ATOM 871 N N . ILE A 1 108 ? 5.461 -4.388 -17.288 1.00 85.62 108 ILE A N 1
ATOM 872 C CA . ILE A 1 108 ? 4.759 -3.799 -18.440 1.00 85.62 108 ILE A CA 1
ATOM 873 C C . ILE A 1 108 ? 3.239 -4.025 -18.334 1.00 85.62 108 ILE A C 1
ATOM 875 O O . ILE A 1 108 ? 2.447 -3.241 -18.847 1.00 85.62 108 ILE A O 1
ATOM 879 N N . GLU A 1 109 ? 2.812 -5.091 -17.652 1.00 85.25 109 GLU A N 1
ATOM 880 C CA . GLU A 1 109 ? 1.394 -5.439 -17.511 1.00 85.25 109 GLU A CA 1
ATOM 881 C C . GLU A 1 109 ? 0.720 -4.749 -16.314 1.00 85.25 109 GLU A C 1
ATOM 883 O O . GLU A 1 109 ? -0.505 -4.826 -16.175 1.00 85.25 109 GLU A O 1
ATOM 888 N N . VAL A 1 110 ? 1.483 -4.084 -15.433 1.00 86.38 110 VAL A N 1
ATOM 889 C CA . VAL A 1 110 ? 0.903 -3.450 -14.243 1.00 86.38 110 VAL A CA 1
ATOM 890 C C . VAL A 1 110 ? 0.280 -2.089 -14.585 1.00 86.38 110 VAL A C 1
ATOM 892 O O . VAL A 1 110 ? 0.847 -1.339 -15.378 1.00 86.38 110 VAL A O 1
ATOM 895 N N . PRO A 1 111 ? -0.863 -1.709 -13.981 1.00 85.25 111 PRO A N 1
ATOM 896 C CA . PRO A 1 111 ? -1.491 -0.408 -14.230 1.00 85.25 111 PRO A CA 1
ATOM 897 C C . PRO A 1 111 ? -0.556 0.787 -13.998 1.00 85.25 111 PRO A C 1
ATOM 899 O O . PRO A 1 111 ? -0.621 1.764 -14.735 1.00 85.25 111 PRO A O 1
ATOM 902 N N . GLN A 1 112 ? 0.341 0.681 -13.015 1.00 87.69 112 GLN A N 1
ATOM 903 C CA . GLN A 1 112 ? 1.316 1.709 -12.643 1.00 87.69 112 GLN A CA 1
ATOM 904 C C . GLN A 1 112 ? 2.324 2.011 -13.762 1.00 87.69 112 GLN A C 1
ATOM 906 O O . GLN A 1 112 ? 2.930 3.080 -13.772 1.00 87.69 112 GLN A O 1
ATOM 911 N N . PHE A 1 113 ? 2.495 1.101 -14.725 1.00 88.94 113 PHE A N 1
ATOM 912 C CA . PHE A 1 113 ? 3.353 1.328 -15.884 1.00 88.94 113 PHE A CA 1
ATOM 913 C C . PHE A 1 113 ? 2.825 2.450 -16.781 1.00 88.94 113 PHE A C 1
ATOM 915 O O . PHE A 1 113 ? 3.617 3.226 -17.305 1.00 88.94 113 PHE A O 1
ATOM 922 N N . LEU A 1 114 ? 1.500 2.588 -16.913 1.00 85.50 114 LEU A N 1
ATOM 923 C CA . LEU A 1 114 ? 0.883 3.673 -17.685 1.00 85.50 114 LEU A CA 1
ATOM 924 C C . LEU A 1 114 ? 1.185 5.045 -17.071 1.00 85.50 114 LEU A C 1
ATOM 926 O O . LEU A 1 114 ? 1.411 6.010 -17.803 1.00 85.50 114 LEU A O 1
ATOM 930 N N . ASP A 1 115 ? 1.204 5.126 -15.738 1.00 89.94 115 ASP A N 1
ATOM 931 C CA . ASP A 1 115 ? 1.538 6.356 -15.020 1.00 89.94 115 ASP A CA 1
ATOM 932 C C . ASP A 1 115 ? 3.010 6.722 -15.244 1.00 89.94 115 ASP A C 1
ATOM 934 O O . ASP A 1 115 ? 3.306 7.851 -15.642 1.00 89.94 115 ASP A O 1
ATOM 938 N N . LEU A 1 116 ? 3.914 5.742 -15.106 1.00 90.25 116 LEU A N 1
ATOM 939 C CA . LEU A 1 116 ? 5.338 5.908 -15.396 1.00 90.25 116 LEU A CA 1
ATOM 940 C C . LEU A 1 116 ? 5.568 6.346 -16.847 1.00 90.25 116 LEU A C 1
ATOM 942 O O . LEU A 1 116 ? 6.267 7.324 -17.091 1.00 90.25 116 LEU A O 1
ATOM 946 N N . GLU A 1 117 ? 4.972 5.664 -17.825 1.00 88.81 117 GLU A N 1
ATOM 947 C CA . GLU A 1 117 ? 5.115 6.018 -19.238 1.00 88.81 117 GLU A CA 1
ATOM 948 C C . GLU A 1 117 ? 4.602 7.443 -19.508 1.00 88.81 117 GLU A C 1
ATOM 950 O O . GLU A 1 117 ? 5.218 8.211 -20.252 1.00 88.81 117 GLU A O 1
ATOM 955 N N . GLY A 1 118 ? 3.493 7.825 -18.869 1.00 88.50 118 GLY A N 1
ATOM 956 C CA . GLY A 1 118 ? 2.934 9.169 -18.936 1.00 88.50 118 GLY A CA 1
ATOM 957 C C . GLY A 1 118 ? 3.841 10.243 -18.328 1.00 88.50 118 GLY A C 1
ATOM 958 O O . GLY A 1 118 ? 3.894 11.350 -18.869 1.00 88.50 118 GLY A O 1
ATOM 959 N N . ASP A 1 119 ? 4.540 9.938 -17.234 1.00 90.00 119 ASP A N 1
ATOM 960 C CA . ASP A 1 119 ? 5.532 10.822 -16.614 1.00 90.00 119 ASP A CA 1
ATOM 961 C C . ASP A 1 119 ? 6.780 10.952 -17.503 1.00 90.00 119 ASP A C 1
ATOM 963 O O . ASP A 1 119 ? 7.176 12.066 -17.839 1.00 90.00 119 ASP A O 1
ATOM 967 N N . VAL A 1 120 ? 7.318 9.843 -18.025 1.00 91.38 120 VAL A N 1
ATOM 968 C CA . VAL A 1 120 ? 8.481 9.855 -18.937 1.00 91.38 120 VAL A CA 1
ATOM 969 C C . VAL A 1 120 ? 8.181 10.619 -20.229 1.00 91.38 120 VAL A C 1
ATOM 971 O O . VAL A 1 120 ? 9.024 11.363 -20.720 1.00 91.38 120 VAL A O 1
ATOM 974 N N . ARG A 1 121 ? 6.970 10.497 -20.790 1.00 90.94 121 ARG A N 1
ATOM 975 C CA . ARG A 1 121 ? 6.555 11.286 -21.968 1.00 90.94 121 ARG A CA 1
ATOM 976 C C . ARG A 1 121 ? 6.473 12.787 -21.675 1.00 90.94 121 ARG A C 1
ATOM 978 O O . ARG A 1 121 ? 6.656 13.583 -22.595 1.00 90.94 121 ARG A O 1
ATOM 985 N N . ARG A 1 122 ? 6.153 13.174 -20.435 1.00 90.12 122 ARG A N 1
ATOM 986 C CA . ARG A 1 122 ? 6.081 14.579 -19.999 1.00 90.12 122 ARG A CA 1
ATOM 987 C C . ARG A 1 122 ? 7.466 15.162 -19.732 1.00 90.12 122 ARG A C 1
ATOM 989 O O . ARG A 1 122 ? 7.729 16.277 -20.176 1.00 90.12 122 ARG A O 1
ATOM 996 N N . ASP A 1 123 ? 8.329 14.403 -19.068 1.00 88.19 123 ASP A N 1
ATOM 997 C CA . ASP A 1 123 ? 9.674 14.837 -18.678 1.00 88.19 123 ASP A CA 1
ATOM 998 C C . ASP A 1 123 ? 10.706 14.651 -19.809 1.00 88.19 123 ASP A C 1
ATOM 1000 O O . ASP A 1 123 ? 11.760 15.283 -19.814 1.00 88.19 123 ASP A O 1
ATOM 1004 N N . GLY A 1 124 ? 10.373 13.844 -20.820 1.00 88.62 124 GLY A N 1
ATOM 1005 C CA . GLY A 1 124 ? 11.173 13.570 -22.014 1.00 88.62 124 GLY A CA 1
ATOM 1006 C C . GLY A 1 124 ? 12.031 12.311 -21.881 1.00 88.62 124 GLY A C 1
ATOM 1007 O O . GLY A 1 124 ? 12.055 11.483 -22.797 1.00 88.62 124 GLY A O 1
ATOM 1008 N N . SER A 1 125 ? 12.695 12.140 -20.740 1.00 90.19 125 SER A N 1
ATOM 1009 C CA . SER A 1 125 ? 13.515 10.970 -20.422 1.00 90.19 125 SER A CA 1
ATOM 1010 C C . SER A 1 125 ? 13.502 10.662 -18.923 1.00 90.19 125 SER A C 1
ATOM 1012 O O . SER A 1 125 ? 13.160 11.502 -18.093 1.00 90.19 125 SER A O 1
ATOM 1014 N N . ILE A 1 126 ? 13.873 9.431 -18.572 1.00 91.81 126 ILE A N 1
ATOM 1015 C CA . ILE A 1 126 ? 14.134 9.000 -17.195 1.00 91.81 126 ILE A CA 1
ATOM 1016 C C . ILE A 1 126 ? 15.495 8.315 -17.127 1.00 91.81 126 ILE A C 1
ATOM 1018 O O . ILE A 1 126 ? 15.871 7.588 -18.044 1.00 91.81 126 ILE A O 1
ATOM 1022 N N . SER A 1 127 ? 16.241 8.533 -16.045 1.00 91.56 127 SER A N 1
ATOM 1023 C CA . SER A 1 127 ? 17.496 7.807 -15.834 1.00 91.56 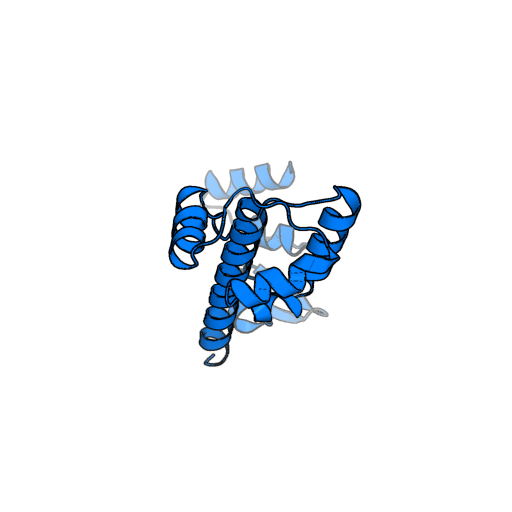127 SER A CA 1
ATOM 1024 C C . SER A 1 127 ? 17.237 6.320 -15.575 1.00 91.56 127 SER A C 1
ATOM 1026 O O . SER A 1 127 ? 16.255 5.957 -14.915 1.00 91.56 127 SER A O 1
ATOM 1028 N N . LEU A 1 128 ? 18.142 5.454 -16.035 1.00 88.62 128 LEU A N 1
ATOM 1029 C CA . LEU A 1 128 ? 18.093 4.024 -15.735 1.00 88.62 128 LEU A CA 1
ATOM 1030 C C . LEU A 1 128 ? 18.054 3.759 -14.224 1.00 88.62 128 LEU A C 1
ATOM 1032 O O . LEU A 1 128 ? 17.331 2.872 -13.776 1.00 88.62 128 LEU A O 1
ATOM 1036 N N . LEU A 1 129 ? 18.774 4.553 -13.428 1.00 89.38 129 LEU A N 1
ATOM 1037 C CA . LEU A 1 129 ? 18.745 4.466 -11.970 1.00 89.38 129 LEU A CA 1
ATOM 1038 C C . LEU A 1 129 ? 17.332 4.670 -11.407 1.00 89.38 129 LEU A C 1
ATOM 1040 O O . LEU A 1 129 ? 16.852 3.833 -10.643 1.00 89.38 129 LEU A O 1
ATOM 1044 N N . SER A 1 130 ? 16.654 5.751 -11.803 1.00 89.81 130 SER A N 1
ATOM 1045 C CA . SER A 1 130 ? 15.290 6.048 -11.348 1.00 89.81 130 SER A CA 1
ATOM 1046 C C . SER A 1 130 ? 14.287 4.999 -11.831 1.00 89.81 130 SER A C 1
ATOM 1048 O O . SER A 1 130 ? 13.402 4.603 -11.072 1.00 89.81 130 SER A O 1
ATOM 1050 N N . LEU A 1 131 ? 14.455 4.497 -13.059 1.00 91.06 131 LEU A N 1
ATOM 1051 C CA . LEU A 1 131 ? 13.642 3.403 -13.586 1.00 91.06 131 LEU A CA 1
ATOM 1052 C C . LEU A 1 131 ? 13.812 2.122 -12.757 1.00 91.06 131 LEU A C 1
ATOM 1054 O O . LEU A 1 131 ? 12.823 1.498 -12.383 1.00 91.06 131 LEU A O 1
ATOM 1058 N N . CYS A 1 132 ? 15.049 1.745 -12.433 1.00 90.19 132 CYS A N 1
ATOM 1059 C CA . CYS A 1 132 ? 15.334 0.569 -11.612 1.00 90.19 132 CYS A CA 1
ATOM 1060 C C . CYS A 1 132 ? 14.799 0.710 -10.187 1.00 90.19 132 CYS A C 1
ATOM 1062 O O . CYS A 1 132 ? 14.300 -0.262 -9.628 1.00 90.19 132 CYS A O 1
ATOM 1064 N N . GLN A 1 133 ? 14.859 1.906 -9.595 1.00 91.25 133 GLN A N 1
ATOM 1065 C CA . GLN A 1 133 ? 14.258 2.155 -8.283 1.00 91.25 133 GLN A CA 1
ATOM 1066 C C . GLN A 1 133 ? 12.748 1.940 -8.299 1.00 91.25 133 GLN A C 1
ATOM 1068 O O . GLN A 1 133 ? 12.215 1.248 -7.434 1.00 91.25 133 GLN A O 1
ATOM 1073 N N . TRP A 1 134 ? 12.062 2.498 -9.296 1.00 92.06 134 TRP A N 1
ATOM 1074 C CA . TRP A 1 134 ? 10.636 2.252 -9.475 1.00 92.06 134 TRP A CA 1
ATOM 1075 C C . TRP A 1 134 ? 10.351 0.755 -9.656 1.00 92.06 134 TRP A C 1
ATOM 1077 O O . TRP A 1 134 ? 9.473 0.199 -8.999 1.00 92.06 134 TRP A O 1
ATOM 1087 N N . ALA A 1 135 ? 11.148 0.078 -10.481 1.00 90.38 135 ALA A N 1
ATOM 1088 C CA . ALA A 1 135 ? 10.934 -1.322 -10.802 1.00 90.38 135 ALA A CA 1
ATOM 1089 C C . ALA A 1 135 ? 11.123 -2.260 -9.593 1.00 90.38 135 ALA A C 1
ATOM 1091 O O . ALA A 1 135 ? 10.289 -3.132 -9.347 1.00 90.38 135 ALA A O 1
ATOM 1092 N N . LEU A 1 136 ? 12.166 -2.035 -8.787 1.00 89.94 136 LEU A N 1
ATOM 1093 C CA . LEU A 1 136 ? 12.415 -2.774 -7.543 1.00 89.94 136 LEU A CA 1
ATOM 1094 C C . LEU A 1 136 ? 11.311 -2.555 -6.500 1.00 89.94 136 LEU A C 1
ATOM 1096 O O . LEU A 1 136 ? 10.966 -3.472 -5.744 1.00 89.94 136 LEU A O 1
ATOM 1100 N N . LEU A 1 137 ? 10.750 -1.345 -6.443 1.00 90.50 137 LEU A N 1
ATOM 1101 C CA . LEU A 1 137 ? 9.636 -1.039 -5.553 1.00 90.50 137 LEU A CA 1
ATOM 1102 C C . LEU A 1 137 ? 8.381 -1.824 -5.94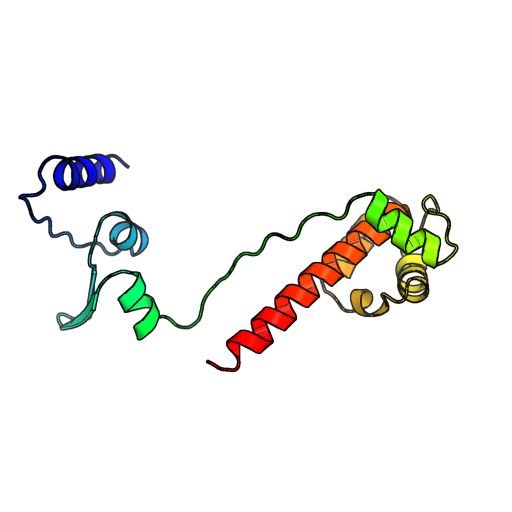4 1.00 90.50 137 LEU A C 1
ATOM 1104 O O . LEU A 1 137 ? 7.758 -2.442 -5.078 1.00 90.50 137 LEU A O 1
ATOM 1108 N N . GLU A 1 138 ? 8.022 -1.811 -7.228 1.00 89.19 138 GLU A N 1
ATOM 1109 C CA . GLU A 1 138 ? 6.847 -2.527 -7.730 1.00 89.19 138 GLU A CA 1
ATOM 1110 C C . GLU A 1 138 ? 6.998 -4.044 -7.559 1.00 89.19 138 GLU A C 1
ATOM 1112 O O . GLU A 1 138 ? 6.063 -4.713 -7.114 1.00 89.19 138 GLU A O 1
ATOM 1117 N N . GLU A 1 139 ? 8.191 -4.595 -7.803 1.00 86.44 139 GLU A N 1
ATOM 1118 C CA . GLU A 1 139 ? 8.478 -6.011 -7.547 1.00 86.44 139 GLU A CA 1
ATOM 1119 C C . GLU A 1 139 ? 8.285 -6.370 -6.063 1.00 86.44 139 GLU A C 1
ATOM 1121 O O . GLU A 1 139 ? 7.619 -7.354 -5.728 1.00 86.44 139 GLU A O 1
ATOM 1126 N N . SER A 1 140 ? 8.791 -5.530 -5.157 1.00 87.12 140 SER A N 1
ATOM 1127 C CA . SER A 1 140 ? 8.624 -5.716 -3.711 1.00 87.12 140 SER A CA 1
ATOM 1128 C C . SER A 1 140 ? 7.153 -5.634 -3.285 1.00 87.12 140 SER A C 1
ATOM 1130 O O . SER A 1 140 ? 6.691 -6.435 -2.469 1.00 87.12 140 SER A O 1
ATOM 1132 N N . GLY A 1 141 ? 6.393 -4.692 -3.851 1.00 86.19 141 GLY A N 1
ATOM 1133 C CA . GLY A 1 141 ? 4.954 -4.559 -3.614 1.00 86.19 141 GLY A CA 1
ATOM 1134 C C . GLY A 1 141 ? 4.161 -5.771 -4.100 1.00 86.19 141 GLY A C 1
ATOM 1135 O O . GLY A 1 141 ? 3.259 -6.247 -3.403 1.00 86.19 141 GLY A O 1
ATOM 1136 N N . TYR A 1 142 ? 4.532 -6.322 -5.256 1.00 84.50 142 TYR A N 1
ATOM 1137 C CA . TYR A 1 142 ? 3.916 -7.525 -5.802 1.00 84.50 142 TYR A CA 1
ATOM 1138 C C . TYR A 1 142 ? 4.152 -8.750 -4.910 1.00 84.50 142 TYR A C 1
ATOM 1140 O O . TYR A 1 142 ? 3.196 -9.457 -4.591 1.00 84.50 142 TYR A O 1
ATOM 1148 N N . LEU A 1 143 ? 5.389 -8.974 -4.451 1.00 84.88 143 LEU A N 1
ATOM 1149 C CA . LEU A 1 143 ? 5.725 -10.102 -3.572 1.00 84.88 143 LEU A CA 1
ATOM 1150 C C . LEU A 1 143 ? 4.915 -10.077 -2.272 1.00 84.88 143 LEU A C 1
ATOM 1152 O O . LEU A 1 143 ? 4.373 -11.100 -1.854 1.00 84.88 143 LEU A O 1
ATOM 1156 N N . VAL A 1 144 ? 4.778 -8.897 -1.660 1.00 86.56 144 VAL A N 1
ATOM 1157 C CA . VAL A 1 144 ? 3.946 -8.718 -0.461 1.00 86.56 144 VAL A CA 1
ATOM 1158 C C . VAL A 1 144 ? 2.492 -9.075 -0.756 1.00 86.56 144 VAL A C 1
ATOM 1160 O O . VAL A 1 144 ? 1.856 -9.783 0.024 1.00 86.56 144 VAL A O 1
ATOM 1163 N N . ARG A 1 145 ? 1.952 -8.610 -1.885 1.00 84.56 145 ARG A N 1
ATOM 1164 C CA . ARG A 1 145 ? 0.573 -8.905 -2.280 1.00 84.56 145 ARG A CA 1
ATOM 1165 C C . ARG A 1 145 ? 0.354 -10.399 -2.525 1.00 84.56 145 ARG A C 1
ATOM 1167 O O . ARG A 1 145 ? -0.669 -10.925 -2.093 1.00 84.56 145 ARG A O 1
ATOM 1174 N N . GLU A 1 146 ? 1.285 -11.074 -3.193 1.00 84.56 146 GLU A N 1
ATOM 1175 C CA . GLU A 1 146 ? 1.198 -12.512 -3.467 1.00 84.56 146 GLU A CA 1
ATOM 1176 C C . GLU A 1 146 ? 1.238 -13.331 -2.168 1.00 84.56 146 GLU A C 1
ATOM 1178 O O . GLU A 1 146 ? 0.428 -14.238 -1.978 1.00 84.56 146 GLU A O 1
ATOM 1183 N N . GLU A 1 147 ? 2.127 -12.975 -1.241 1.00 84.00 147 GLU A N 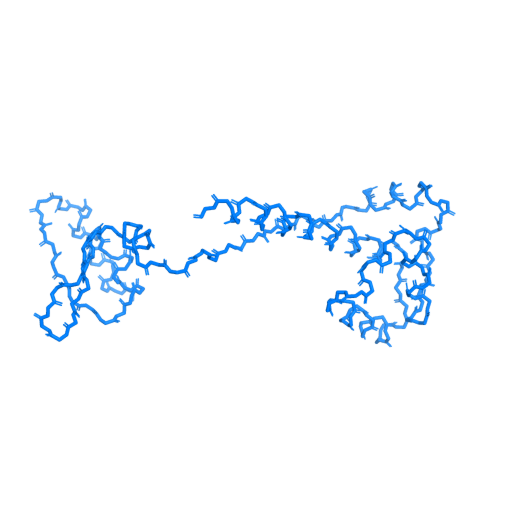1
ATOM 1184 C CA . GLU A 1 147 ? 2.248 -13.646 0.054 1.00 84.00 147 GLU A CA 1
ATOM 1185 C C . GLU A 1 147 ? 1.006 -13.434 0.930 1.00 84.00 147 GLU A C 1
ATOM 1187 O O . GLU A 1 147 ? 0.522 -14.363 1.582 1.00 84.00 147 GLU A O 1
ATOM 1192 N N . LEU A 1 148 ? 0.432 -12.227 0.910 1.00 83.25 148 LEU A N 1
ATOM 1193 C CA . LEU A 1 148 ? -0.832 -11.952 1.592 1.00 83.25 148 LEU A CA 1
ATOM 1194 C C . LEU A 1 148 ? -1.983 -12.760 0.991 1.00 83.25 148 LEU A C 1
ATOM 1196 O O . LEU A 1 148 ? -2.794 -13.295 1.743 1.00 83.25 148 LEU A O 1
ATOM 1200 N N . GLN A 1 149 ? -2.052 -12.887 -0.337 1.00 80.19 149 GLN A N 1
ATOM 1201 C CA . GLN A 1 149 ? -3.077 -13.696 -0.999 1.00 80.19 149 GLN A CA 1
ATOM 1202 C C . GLN A 1 149 ? -2.949 -15.175 -0.632 1.00 80.19 149 GLN A C 1
ATOM 1204 O O . GLN A 1 149 ? -3.943 -15.766 -0.228 1.00 80.19 149 GLN A O 1
ATOM 1209 N N . LYS A 1 150 ? -1.738 -15.748 -0.678 1.00 80.81 150 LYS A N 1
ATOM 1210 C CA . LYS A 1 150 ? -1.491 -17.148 -0.288 1.00 80.81 150 LYS A CA 1
ATOM 1211 C C . LYS A 1 150 ? -1.949 -17.430 1.142 1.00 80.81 150 LYS A C 1
ATOM 1213 O O . LYS A 1 150 ? -2.723 -18.356 1.360 1.00 80.81 150 LYS A O 1
ATOM 1218 N N . ASN A 1 151 ? -1.545 -16.583 2.089 1.00 72.50 151 ASN A N 1
ATOM 1219 C CA . ASN A 1 151 ? -1.864 -16.760 3.508 1.00 72.50 151 ASN A CA 1
ATOM 1220 C C . ASN A 1 151 ? -3.323 -16.435 3.870 1.00 72.50 151 ASN A C 1
ATOM 1222 O O . ASN A 1 151 ? -3.765 -16.787 4.960 1.00 72.50 151 ASN A O 1
ATOM 1226 N N . THR A 1 152 ? -4.078 -15.764 2.993 1.00 67.12 152 THR A N 1
ATOM 1227 C CA . THR A 1 152 ? -5.507 -15.480 3.215 1.00 67.12 152 THR A CA 1
ATOM 1228 C C . THR A 1 152 ? -6.440 -16.470 2.525 1.00 67.12 152 THR A C 1
ATOM 1230 O O . THR A 1 152 ? -7.571 -16.611 2.974 1.00 67.12 152 THR A O 1
ATOM 1233 N N . SER A 1 153 ? -5.993 -17.194 1.492 1.00 57.88 153 SER A N 1
ATOM 1234 C CA . SER A 1 153 ? -6.787 -18.259 0.852 1.00 57.88 153 SER A CA 1
ATOM 1235 C C . SER A 1 153 ? -6.905 -19.557 1.667 1.00 57.88 153 SER A C 1
ATOM 1237 O O . SER A 1 153 ? -7.747 -20.389 1.336 1.00 57.88 153 SER A O 1
ATOM 1239 N N . ASP A 1 154 ? -6.109 -19.713 2.729 1.00 50.97 154 ASP A N 1
ATOM 1240 C CA . ASP A 1 154 ? -6.168 -20.850 3.664 1.00 50.97 154 ASP A CA 1
ATOM 1241 C C . ASP A 1 154 ? -7.080 -20.602 4.894 1.00 50.97 154 ASP A C 1
ATOM 1243 O O . ASP A 1 154 ? -7.137 -21.441 5.798 1.00 50.97 154 ASP A O 1
ATOM 1247 N N . CYS A 1 155 ? -7.799 -19.472 4.958 1.00 44.94 155 CYS A N 1
ATOM 1248 C CA . CYS A 1 155 ? -8.762 -19.134 6.022 1.00 44.94 155 CYS A CA 1
ATOM 1249 C C . CYS A 1 155 ? -10.200 -19.056 5.499 1.00 44.94 155 CYS A C 1
ATOM 1251 O O . CYS A 1 155 ? -11.101 -19.537 6.226 1.00 44.94 155 CYS A O 1
#

InterPro domains:
  IPR026082 ABC transporter A [PTHR19229] (1-100)
  IPR027417 P-loop containing nucleoside triphosphate hydrolase [G3DSA:3.40.50.300] (3-115)
  IPR027417 P-loop containing nucleoside triphosphate hydrolase [SSF52540] (5-63)

Foldseek 3Di:
DVVQVVLCCCCVVPVPDDDDDDDPDPVCCLSRDQKDWDDDPNRTDDIGHPVVCCVVPNDDDDDDDDDDQDDLVRLVVLCVVLVDDQFDWAALVCLCVLCVSSVNNVVCPDPVVVVVSVVRNVVVTDGNSVSSRVSVRVVVVVVVVVVVVVVVVVD

Sequence (155 aa):
RFMWTIISRISTLRKKSTIILTTHSMEEAEALCTKMGIMVRGRFKCFGSSQEIKDKFGTGYEVEVKVKWPTDEEALNYIKDKEADPNEEITAEQLESTLRKIEMQRLIEVPQFLDLEGDVRRDGSISLLSLCQWALLEESGYLVREELQKNTSDC

Organism: Euplotes crassus (NCBI:txid5936)

Secondary structure (DSSP, 8-state):
-HHHHHHHHHHHH-TT-------S-HHHHHHH-SSEEEEETTEEEEEE-HHHHHHHH--------PPPPPPHHHHHHHHHTTT--TT-EE-HHHHHHHHHHTT-GGGGGSTHHHHHHHHHHHHS-EEHHHHHHHHHHHHHHHHHHHHHHHHHTT-

Radius of gyration: 25.55 Å; chains: 1; bounding box: 62×39×66 Å